Protein AF-A0A954AB01-F1 (afdb_monomer)

Foldseek 3Di:
DDDDDDDDDDDDPDDDDDDDDPDPDDDDDDDQDDPQQSLFPAAAFKDADPPADPVDPPRDRMDGLDPRHLLVQCPPPVRVVPRVVQADPVGDGDFAQVDWDDDPDPPADTHTDTAQSHDGRGGHPSNCPPPDD

Secondary structure (DSSP, 8-state):
---------------------PPPPPPP------SHHHH--B-SSEEE-TT--TTSTT--SEEET-BTSHHHHHHSHHHHHHHGGGB-TTSPBP-EEEEEE---STT---EEE-TTSSSSS-B-GGGGTT---

pLDDT: mean 86.99, std 13.91, range [42.16, 97.44]

Sequence (133 aa):
MKSFTRMAAMALVATTCVVAVAKEPTVKVFILAGQSNMEGHGKVEYGRNPDFDPNTKGSPQEIKGGLGGLRYLATHPDTVAKYRHLLDADGNWIVRNDVWVYTTTPGREKGPLTVGYGKGAWFGPEFAFGHVL

Solvent-accessible surface area (backbone atoms only — not comparable to full-atom values): 8618 Å² total; per-residue (Å²): 136,91,83,82,85,82,81,83,83,82,81,82,80,81,81,78,83,80,78,80,79,78,79,77,89,78,83,88,83,82,88,87,81,72,60,69,70,62,48,2,76,43,38,40,56,37,16,43,32,89,82,47,43,94,86,45,88,86,50,51,64,54,34,78,48,13,55,89,6,49,39,21,40,34,65,35,86,94,36,20,89,80,35,36,85,54,35,47,98,86,66,47,75,45,73,36,81,91,41,77,46,81,72,87,61,83,96,58,77,68,42,58,38,46,82,36,73,11,63,71,72,10,28,34,70,72,75,55,64,94,59,85,130

Mean predicted aligned error: 9.76 Å

Structure (mmCIF, N/CA/C/O backbone):
data_AF-A0A954AB01-F1
#
_entry.id   AF-A0A954AB01-F1
#
loop_
_atom_site.group_PDB
_atom_site.id
_atom_site.type_symbol
_atom_site.label_atom_id
_atom_site.label_alt_id
_atom_site.label_comp_id
_atom_site.label_asym_id
_atom_site.label_entity_id
_atom_site.label_seq_id
_atom_site.pdbx_PDB_ins_code
_atom_site.Cartn_x
_atom_site.Cartn_y
_atom_site.Cartn_z
_atom_site.occupancy
_atom_site.B_iso_or_equiv
_atom_site.auth_seq_id
_atom_site.auth_comp_id
_atom_site.auth_asym_id
_atom_site.auth_atom_id
_atom_site.pdbx_PDB_model_num
ATOM 1 N N . MET A 1 1 ? -71.837 -45.965 50.609 1.00 42.19 1 MET A N 1
ATOM 2 C CA . MET A 1 1 ? -70.771 -46.315 49.641 1.00 42.19 1 MET A CA 1
ATOM 3 C C . MET A 1 1 ? -70.132 -45.019 49.160 1.00 42.19 1 MET A C 1
ATOM 5 O O . MET A 1 1 ? -70.846 -44.053 48.941 1.00 42.19 1 MET A O 1
ATOM 9 N N . LYS A 1 2 ? -68.798 -44.964 49.179 1.00 42.16 2 LYS A N 1
ATOM 10 C CA . LYS A 1 2 ? -67.962 -43.751 49.171 1.00 42.16 2 LYS A CA 1
ATOM 11 C C . LYS A 1 2 ? -67.834 -43.178 47.750 1.00 42.16 2 LYS A C 1
ATOM 13 O O . LYS A 1 2 ? -67.464 -43.929 46.855 1.00 42.16 2 LYS A O 1
ATOM 18 N N . SER A 1 3 ? -68.085 -41.882 47.555 1.00 46.91 3 SER A N 1
ATOM 19 C CA . SER A 1 3 ? -67.754 -41.167 46.311 1.00 46.91 3 SER A CA 1
ATOM 20 C C . SER A 1 3 ? -66.577 -40.228 46.574 1.00 46.91 3 SER A C 1
ATOM 22 O O . SER A 1 3 ? -66.626 -39.405 47.485 1.00 46.91 3 SER A O 1
ATOM 24 N N . PHE A 1 4 ? -65.491 -40.438 45.832 1.00 49.91 4 PHE A N 1
ATOM 25 C CA . PHE A 1 4 ? -64.202 -39.765 45.967 1.00 49.91 4 PHE A CA 1
ATOM 26 C C . PHE A 1 4 ? -64.186 -38.450 45.176 1.00 49.91 4 PHE A C 1
ATOM 28 O O . PHE A 1 4 ? -64.295 -38.457 43.950 1.00 49.91 4 PHE A O 1
ATOM 35 N N . THR A 1 5 ? -63.965 -37.331 45.864 1.00 45.97 5 THR A N 1
ATOM 36 C CA . THR A 1 5 ? -63.652 -36.031 45.254 1.00 45.97 5 THR A CA 1
ATOM 37 C C . THR A 1 5 ? -62.255 -36.085 44.630 1.00 45.97 5 THR A C 1
ATOM 39 O O . THR A 1 5 ? -61.261 -36.250 45.336 1.00 45.97 5 THR A O 1
ATOM 42 N N . ARG A 1 6 ? -62.155 -35.968 43.300 1.00 55.00 6 ARG A N 1
ATOM 43 C CA . ARG A 1 6 ? -60.873 -35.868 42.583 1.00 55.00 6 ARG A CA 1
ATOM 44 C C . ARG A 1 6 ? -60.432 -34.406 42.532 1.00 55.00 6 ARG A C 1
ATOM 46 O O . ARG A 1 6 ? -61.051 -33.600 41.848 1.00 55.00 6 ARG A O 1
ATOM 53 N N . MET A 1 7 ? -59.361 -34.079 43.249 1.00 50.88 7 MET A N 1
ATOM 54 C CA . MET A 1 7 ? -58.715 -32.769 43.193 1.00 50.88 7 MET A CA 1
ATOM 55 C C . MET A 1 7 ? -57.726 -32.770 42.020 1.00 50.88 7 MET A C 1
ATOM 57 O O . MET A 1 7 ? -56.719 -33.474 42.057 1.00 50.88 7 MET A O 1
ATOM 61 N N . ALA A 1 8 ? -58.047 -32.048 40.946 1.00 55.56 8 ALA A N 1
ATOM 62 C CA . ALA A 1 8 ? -57.150 -31.878 39.810 1.00 55.56 8 ALA A CA 1
ATOM 63 C C . ALA A 1 8 ? -56.102 -30.812 40.164 1.00 55.56 8 ALA A C 1
ATOM 65 O O . ALA A 1 8 ? -56.431 -29.638 40.323 1.00 55.56 8 ALA A O 1
ATOM 66 N N . ALA A 1 9 ? -54.846 -31.225 40.326 1.00 57.59 9 ALA A N 1
ATOM 67 C CA . ALA A 1 9 ? -53.729 -30.311 40.517 1.00 57.59 9 ALA A CA 1
ATOM 68 C C . ALA A 1 9 ? -53.376 -29.662 39.170 1.00 57.59 9 ALA A C 1
ATOM 70 O O . ALA A 1 9 ? -52.853 -30.319 38.272 1.00 57.59 9 ALA A O 1
ATOM 71 N N . MET A 1 10 ? -53.692 -28.376 39.019 1.00 56.34 10 MET A N 1
ATOM 72 C CA . MET A 1 10 ? -53.324 -27.591 37.845 1.00 56.34 10 MET A CA 1
ATOM 73 C C . MET A 1 10 ? -51.886 -27.090 38.026 1.00 56.34 10 MET A C 1
ATOM 75 O O . MET A 1 10 ? -51.633 -26.168 38.798 1.00 56.34 10 MET A O 1
ATOM 79 N N . ALA A 1 11 ? -50.930 -27.747 37.368 1.00 63.56 11 ALA A N 1
ATOM 80 C CA . ALA A 1 11 ? -49.530 -27.342 37.384 1.00 63.56 11 ALA A CA 1
ATOM 81 C C . ALA A 1 11 ? -49.345 -26.078 36.526 1.00 63.56 11 ALA A C 1
ATOM 83 O O . ALA A 1 11 ? -49.466 -26.118 35.302 1.00 63.56 11 ALA A O 1
ATOM 84 N N . LEU A 1 12 ? -49.066 -24.948 37.178 1.00 58.03 12 LEU A N 1
ATOM 85 C CA . LEU A 1 12 ? -48.733 -23.685 36.524 1.00 58.03 12 LEU A CA 1
ATOM 86 C C . LEU A 1 12 ? -47.279 -23.748 36.029 1.00 58.03 12 LEU A C 1
ATOM 88 O O . LEU A 1 12 ? -46.342 -23.617 36.814 1.00 58.03 12 LEU A O 1
ATOM 92 N N . VAL A 1 13 ? -47.082 -23.964 34.727 1.00 65.50 13 VAL A N 1
ATOM 93 C CA . VAL A 1 13 ? -45.756 -23.900 34.095 1.00 65.50 13 VAL A CA 1
ATOM 94 C C . VAL A 1 13 ? -45.403 -22.430 33.864 1.00 65.50 13 VAL A C 1
ATOM 96 O O . VAL A 1 13 ? -45.840 -21.812 32.894 1.00 65.50 13 VAL A O 1
ATOM 99 N N . ALA A 1 14 ? -44.626 -21.850 34.779 1.00 65.44 14 ALA A N 1
ATOM 100 C CA . ALA A 1 14 ? -44.037 -20.530 34.592 1.00 65.44 14 ALA A CA 1
ATOM 101 C C . ALA A 1 14 ? -42.941 -20.619 33.517 1.00 65.44 14 ALA A C 1
ATOM 103 O O . ALA A 1 14 ? -41.847 -21.118 33.768 1.00 65.44 14 ALA A O 1
ATOM 104 N N . THR A 1 15 ? -43.247 -20.162 32.301 1.00 70.50 15 THR A N 1
ATOM 105 C CA . THR A 1 15 ? -42.261 -20.068 31.218 1.00 70.50 15 THR A CA 1
ATOM 106 C C . THR A 1 15 ? -41.453 -18.791 31.422 1.00 70.50 15 THR A C 1
ATOM 108 O O . THR A 1 15 ? -41.913 -17.694 31.112 1.00 70.50 15 THR A O 1
ATOM 111 N N . THR A 1 16 ? -40.259 -18.910 31.995 1.00 69.88 16 THR A N 1
ATOM 112 C CA . THR A 1 16 ? -39.305 -17.804 32.086 1.00 69.88 16 THR A CA 1
ATOM 113 C C . THR A 1 16 ? -38.684 -17.554 30.713 1.00 69.88 16 THR A C 1
ATOM 115 O O . THR A 1 16 ? -37.862 -18.328 30.229 1.00 69.88 16 THR A O 1
ATOM 118 N N . CYS A 1 17 ? -39.074 -16.451 30.073 1.00 67.75 17 CYS A N 1
ATOM 119 C CA . CYS A 1 17 ? -38.372 -15.926 28.904 1.00 67.75 17 CYS A CA 1
ATOM 120 C C . CYS A 1 17 ? -36.988 -15.430 29.341 1.00 67.75 17 CYS A C 1
ATOM 122 O O . CYS A 1 17 ? -36.867 -14.372 29.958 1.00 67.75 17 CYS A O 1
ATOM 124 N N . VAL A 1 18 ? -35.939 -16.188 29.028 1.00 71.00 18 VAL A N 1
ATOM 125 C CA . VAL A 1 18 ? -34.562 -15.697 29.129 1.00 71.00 18 VAL A CA 1
ATOM 126 C C . VAL A 1 18 ? -34.287 -14.872 27.878 1.00 71.00 18 VAL A C 1
ATOM 128 O O . VAL A 1 18 ? -34.134 -15.414 26.786 1.00 71.00 18 VAL A O 1
ATOM 131 N N . VAL A 1 19 ? -34.251 -13.550 28.027 1.00 72.50 19 VAL A N 1
ATOM 132 C CA . VAL A 1 19 ? -33.786 -12.662 26.960 1.00 72.50 19 VAL A CA 1
ATOM 133 C C . VAL A 1 19 ? -32.262 -12.740 26.942 1.00 72.50 19 VAL A C 1
ATOM 135 O O . VAL A 1 19 ? -31.603 -12.359 27.908 1.00 72.50 19 VAL A O 1
ATOM 138 N N . ALA A 1 20 ? -31.695 -13.274 25.861 1.00 72.38 20 ALA A N 1
ATOM 139 C CA . ALA A 1 20 ? -30.255 -13.259 25.659 1.00 72.38 20 ALA A CA 1
ATOM 140 C C . ALA A 1 20 ? -29.792 -11.809 25.455 1.00 72.38 20 ALA A C 1
ATOM 142 O O . ALA A 1 20 ? -30.210 -11.144 24.508 1.00 72.38 20 ALA A O 1
ATOM 143 N N . VAL A 1 21 ? -28.928 -11.319 26.342 1.00 72.06 21 VAL A N 1
ATOM 144 C CA . VAL A 1 21 ? -28.241 -10.039 26.147 1.00 72.06 21 VAL A CA 1
ATOM 145 C C . VAL A 1 21 ? -27.175 -10.258 25.077 1.00 72.06 21 VAL A C 1
ATOM 147 O O . VAL A 1 21 ? -26.253 -11.054 25.267 1.00 72.06 21 VAL A O 1
ATOM 150 N N . ALA A 1 22 ? -27.320 -9.591 23.933 1.00 74.81 22 ALA A N 1
ATOM 151 C CA . ALA A 1 22 ? -26.299 -9.605 22.897 1.00 74.81 22 ALA A CA 1
ATOM 152 C C . ALA A 1 22 ? -25.012 -8.983 23.456 1.00 74.81 22 ALA A C 1
ATOM 154 O O . ALA A 1 22 ? -25.032 -7.907 24.050 1.00 74.81 22 ALA A O 1
ATOM 155 N N . LYS A 1 23 ? -23.886 -9.681 23.296 1.00 75.62 23 LYS A N 1
ATOM 156 C CA . LYS A 1 23 ? -22.573 -9.166 23.686 1.00 75.62 23 LYS A CA 1
ATOM 157 C C . LYS A 1 23 ? -22.254 -7.941 22.830 1.00 75.62 23 LYS A C 1
ATOM 159 O O . LYS A 1 23 ? -22.251 -8.051 21.606 1.00 75.62 23 LYS A O 1
ATOM 164 N N . GLU A 1 24 ? -21.958 -6.816 23.477 1.00 78.06 24 GLU A N 1
ATOM 165 C CA . GLU A 1 24 ? -21.579 -5.584 22.783 1.00 78.06 24 GLU A CA 1
ATOM 166 C C . GLU A 1 24 ? -20.390 -5.831 21.836 1.00 78.06 24 GLU A C 1
ATOM 168 O O . GLU A 1 24 ? -19.430 -6.520 22.217 1.00 78.06 24 GLU A O 1
ATOM 173 N N . PRO A 1 25 ? -20.428 -5.302 20.601 1.00 81.50 25 PRO A N 1
ATOM 174 C CA . PRO A 1 25 ? -19.344 -5.480 19.649 1.00 81.50 25 PRO A CA 1
ATOM 175 C C . PRO A 1 25 ? -18.068 -4.815 20.177 1.00 81.50 25 PRO A C 1
ATOM 177 O O . PRO A 1 25 ? -18.004 -3.608 20.397 1.00 81.50 25 PRO A O 1
ATOM 180 N N . THR A 1 26 ? -17.022 -5.615 20.380 1.00 88.94 26 THR A N 1
ATOM 181 C CA . THR A 1 26 ? -15.710 -5.130 20.822 1.00 88.94 26 THR A CA 1
ATOM 182 C C . THR A 1 26 ? -14.827 -4.801 19.626 1.00 88.94 26 THR A C 1
ATOM 184 O O . THR A 1 26 ? -14.635 -5.651 18.754 1.00 88.94 26 THR A O 1
ATOM 187 N N . VAL A 1 27 ? -14.212 -3.619 19.623 1.00 89.31 27 VAL A N 1
ATOM 188 C CA . VAL A 1 27 ? -13.212 -3.236 18.617 1.00 89.31 27 VAL A CA 1
ATOM 189 C C . VAL A 1 27 ? -11.837 -3.762 19.024 1.00 89.31 27 VAL A C 1
ATOM 191 O O . VAL A 1 27 ? -11.400 -3.579 20.160 1.00 89.31 27 VAL A O 1
ATOM 194 N N . LYS A 1 28 ? -11.132 -4.404 18.088 1.00 90.69 28 LYS A N 1
ATOM 195 C CA . LYS A 1 28 ? -9.723 -4.774 18.268 1.00 90.69 28 LYS A CA 1
ATOM 196 C C . LYS A 1 28 ? -8.846 -3.600 17.850 1.00 90.69 28 LYS A C 1
ATOM 198 O O . LYS A 1 28 ? -8.878 -3.199 16.691 1.00 90.69 28 LYS A O 1
ATOM 203 N N . VAL A 1 29 ? -8.070 -3.070 18.789 1.00 92.12 29 VAL A N 1
ATOM 204 C CA . VAL A 1 29 ? -7.168 -1.938 18.552 1.00 92.12 29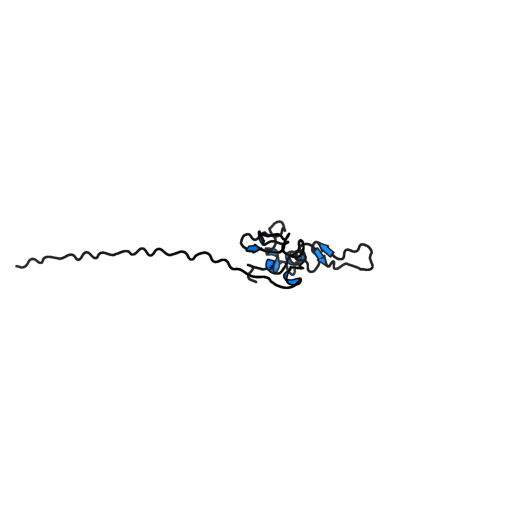 VAL A CA 1
ATOM 205 C C . VAL A 1 29 ? -5.730 -2.437 18.544 1.00 92.12 29 VAL A C 1
ATOM 207 O O . VAL A 1 29 ? -5.284 -3.067 19.501 1.00 92.12 29 VAL A O 1
ATOM 210 N N . PHE A 1 30 ? -5.007 -2.132 17.470 1.00 92.06 30 PHE A N 1
ATOM 211 C CA . PHE A 1 30 ? -3.580 -2.402 17.334 1.00 92.06 30 PHE A CA 1
ATOM 212 C C . PHE A 1 30 ? -2.844 -1.068 17.271 1.00 92.06 30 PHE A C 1
ATOM 214 O O . PHE A 1 30 ? -3.206 -0.196 16.484 1.00 92.06 30 PHE A O 1
ATOM 221 N N . ILE A 1 31 ? -1.827 -0.899 18.114 1.00 92.31 31 ILE A N 1
ATOM 222 C CA . ILE A 1 31 ? -0.999 0.307 18.129 1.00 92.31 31 ILE A CA 1
ATOM 223 C C . ILE A 1 31 ? 0.293 -0.007 17.388 1.00 92.31 31 ILE A C 1
ATOM 225 O O . ILE A 1 31 ? 1.056 -0.883 17.794 1.00 92.31 31 ILE A O 1
ATOM 229 N N . LEU A 1 32 ? 0.530 0.728 16.307 1.00 90.94 32 LEU A N 1
ATOM 230 C CA . LEU A 1 32 ? 1.771 0.683 15.552 1.00 90.94 32 LEU A CA 1
ATOM 231 C C . LEU A 1 32 ? 2.653 1.849 15.977 1.00 90.94 32 LEU A C 1
ATOM 233 O O . LEU A 1 32 ? 2.267 3.009 15.851 1.00 90.94 32 LEU A O 1
ATOM 237 N N . ALA A 1 33 ? 3.834 1.535 16.497 1.00 90.75 33 ALA A N 1
ATOM 238 C CA . ALA A 1 33 ? 4.810 2.525 16.921 1.00 90.75 33 ALA A CA 1
ATOM 239 C C . ALA A 1 33 ? 6.221 2.036 16.592 1.00 90.75 33 ALA A C 1
ATOM 241 O O . ALA A 1 33 ? 6.543 0.859 16.754 1.00 90.75 33 ALA A O 1
ATOM 242 N N . GLY A 1 34 ? 7.059 2.942 16.097 1.00 90.50 34 GLY A N 1
ATOM 243 C CA . GLY A 1 34 ? 8.423 2.632 15.699 1.00 90.50 34 GLY A CA 1
ATOM 244 C C . GLY A 1 34 ? 9.030 3.716 14.816 1.00 90.50 34 GLY A C 1
ATOM 245 O O . GLY A 1 34 ? 8.463 4.791 14.645 1.00 90.50 34 GLY A O 1
ATOM 246 N N . GLN A 1 35 ? 10.205 3.412 14.274 1.00 89.50 35 GLN A N 1
ATOM 247 C CA . GLN A 1 35 ? 10.940 4.270 13.342 1.00 89.50 35 GLN A CA 1
ATOM 248 C C . GLN A 1 35 ? 10.452 4.102 11.888 1.00 89.50 35 GLN A C 1
ATOM 250 O O . GLN A 1 35 ? 9.373 3.567 11.641 1.00 89.50 35 GLN A O 1
ATOM 255 N N . SER A 1 36 ? 11.273 4.508 10.916 1.00 86.88 36 SER A N 1
ATOM 256 C CA . SER A 1 36 ? 10.939 4.579 9.483 1.00 86.88 36 SER A CA 1
ATOM 257 C C . SER A 1 36 ? 10.309 3.313 8.886 1.00 86.88 36 SER A C 1
ATOM 259 O O . SER A 1 36 ? 9.382 3.404 8.089 1.00 86.88 36 SER A O 1
ATOM 261 N N . ASN A 1 37 ? 10.743 2.113 9.283 1.00 86.12 37 ASN A N 1
ATOM 262 C CA . ASN A 1 37 ? 10.132 0.881 8.767 1.00 86.12 37 ASN A CA 1
ATOM 263 C C . ASN A 1 37 ? 8.688 0.680 9.258 1.00 86.12 37 ASN A C 1
ATOM 265 O O . ASN A 1 37 ? 7.879 0.120 8.523 1.00 86.12 37 ASN A O 1
ATOM 269 N N . MET A 1 38 ? 8.357 1.162 10.462 1.00 90.56 38 MET A N 1
ATOM 270 C CA . MET A 1 38 ? 6.983 1.156 10.979 1.00 90.56 38 MET A CA 1
ATOM 271 C C . MET A 1 38 ? 6.130 2.254 10.334 1.00 90.56 38 MET A C 1
ATOM 273 O O . MET A 1 38 ? 4.928 2.074 10.191 1.00 90.56 38 MET A O 1
ATOM 277 N N . GLU A 1 39 ? 6.746 3.358 9.896 1.00 88.56 39 GLU A N 1
ATOM 278 C CA . GLU A 1 39 ? 6.068 4.386 9.091 1.00 88.56 39 GLU A CA 1
ATOM 279 C C . GLU A 1 39 ? 5.635 3.856 7.717 1.00 88.56 39 GLU A C 1
ATOM 281 O O . GLU A 1 39 ? 4.757 4.432 7.088 1.00 88.56 39 GLU A O 1
ATOM 286 N N . GLY A 1 40 ? 6.236 2.767 7.239 1.00 92.44 40 GLY A N 1
ATOM 287 C CA . GLY A 1 40 ? 5.863 2.136 5.983 1.00 92.44 40 GLY A CA 1
ATOM 288 C C . GLY A 1 40 ? 6.634 2.696 4.799 1.00 92.44 40 GLY A C 1
ATOM 289 O O . GLY A 1 40 ? 6.231 3.659 4.147 1.00 92.44 40 GLY A O 1
ATOM 290 N N . HIS A 1 41 ? 7.774 2.067 4.515 1.00 94.00 41 HIS A N 1
ATOM 291 C CA . HIS A 1 41 ? 8.633 2.401 3.379 1.00 94.00 41 HIS A CA 1
ATOM 292 C C . HIS A 1 41 ? 8.429 1.481 2.161 1.00 94.00 41 HIS A C 1
ATOM 294 O O . HIS A 1 41 ? 9.218 1.503 1.214 1.00 94.00 41 HIS A O 1
ATOM 300 N N . GLY A 1 42 ? 7.383 0.654 2.182 1.00 94.62 42 GLY A N 1
ATOM 301 C CA . GLY A 1 42 ? 7.078 -0.277 1.109 1.00 94.62 42 GLY A CA 1
ATOM 302 C C . GLY A 1 42 ? 6.514 0.445 -0.112 1.00 94.62 42 GLY A C 1
ATOM 303 O O . GLY A 1 42 ? 5.513 1.155 -0.024 1.00 94.62 42 GLY A O 1
ATOM 304 N N . LYS A 1 43 ? 7.125 0.253 -1.282 1.00 95.94 43 LYS A N 1
ATOM 305 C CA . LYS A 1 43 ? 6.636 0.857 -2.527 1.00 95.94 43 LYS A CA 1
ATOM 306 C C . LYS A 1 43 ? 5.446 0.080 -3.070 1.00 95.94 43 LYS A C 1
ATOM 308 O O . LYS A 1 43 ? 5.495 -1.141 -3.196 1.00 95.94 43 LYS A O 1
ATOM 313 N N . VAL A 1 44 ? 4.385 0.806 -3.409 1.00 96.81 44 VAL A N 1
ATOM 314 C CA . VAL A 1 44 ? 3.121 0.220 -3.871 1.00 96.81 44 VAL A CA 1
ATOM 315 C C . VAL A 1 44 ? 3.228 -0.212 -5.333 1.00 96.81 44 VAL A C 1
ATOM 317 O O . VAL A 1 44 ? 3.187 -1.400 -5.634 1.00 96.81 44 VAL A O 1
ATOM 320 N N . GLU A 1 45 ? 3.413 0.742 -6.247 1.00 96.56 45 GLU A N 1
ATOM 321 C CA . GLU A 1 45 ? 3.387 0.470 -7.693 1.00 96.56 45 GLU A CA 1
ATOM 322 C C . GLU A 1 45 ? 4.756 0.154 -8.295 1.00 96.56 45 GLU A C 1
ATOM 324 O O . GLU A 1 45 ? 4.836 -0.570 -9.285 1.00 96.56 45 GLU A O 1
ATOM 329 N N . TYR A 1 46 ? 5.830 0.694 -7.721 1.00 96.69 46 TYR A N 1
ATOM 330 C CA . TYR A 1 46 ? 7.175 0.648 -8.294 1.00 96.69 46 TYR A CA 1
ATOM 331 C C . TYR A 1 46 ? 8.098 -0.257 -7.485 1.00 96.69 46 TYR A C 1
ATOM 333 O O . TYR A 1 46 ? 7.912 -0.445 -6.286 1.00 96.69 46 TYR A O 1
ATOM 341 N N . GLY A 1 47 ? 9.125 -0.777 -8.143 1.00 96.62 47 GLY A N 1
ATOM 342 C CA . GLY A 1 47 ? 10.207 -1.513 -7.504 1.00 96.62 47 GLY A CA 1
ATOM 343 C C . GLY A 1 47 ? 11.461 -1.488 -8.365 1.00 96.62 47 GLY A C 1
ATOM 344 O O . GLY A 1 47 ? 11.504 -0.818 -9.398 1.00 96.62 47 GLY A O 1
ATOM 345 N N . ARG A 1 48 ? 12.488 -2.223 -7.943 1.00 97.31 48 ARG A N 1
ATOM 346 C CA . ARG A 1 48 ? 13.802 -2.230 -8.583 1.00 97.31 48 ARG A CA 1
ATOM 347 C C . ARG A 1 48 ? 13.703 -2.759 -10.016 1.00 97.31 48 ARG A C 1
ATOM 349 O O . ARG A 1 48 ? 13.182 -3.846 -10.253 1.00 97.31 48 ARG A O 1
ATOM 356 N N . ASN A 1 49 ? 14.244 -1.998 -10.959 1.00 96.75 49 ASN A N 1
ATOM 357 C CA . ASN A 1 49 ? 14.417 -2.446 -12.335 1.00 96.75 49 ASN A CA 1
ATOM 358 C C . ASN A 1 49 ? 15.584 -3.454 -12.421 1.00 96.75 49 ASN A C 1
ATOM 360 O O . ASN A 1 49 ? 16.720 -3.043 -12.147 1.00 96.75 49 ASN A O 1
ATOM 364 N N . PRO A 1 50 ? 15.353 -4.733 -12.777 1.00 95.06 50 PRO A N 1
ATOM 365 C CA . PRO A 1 50 ? 16.429 -5.720 -12.913 1.00 95.06 50 PRO A CA 1
ATOM 366 C C . PRO A 1 50 ? 17.463 -5.325 -13.975 1.00 95.06 50 PRO A C 1
ATOM 368 O O . PRO A 1 50 ? 18.641 -5.623 -13.807 1.00 95.06 50 PRO A O 1
ATOM 371 N N . ASP A 1 51 ? 17.045 -4.570 -14.992 1.00 95.38 51 ASP A N 1
ATOM 372 C CA . ASP A 1 51 ? 17.876 -4.181 -16.135 1.00 95.38 51 ASP A CA 1
ATOM 373 C C . ASP A 1 51 ? 18.565 -2.822 -15.944 1.00 95.38 51 ASP A C 1
ATOM 375 O O . ASP A 1 51 ? 19.121 -2.246 -16.878 1.00 95.38 51 ASP A O 1
ATOM 379 N N . PHE A 1 52 ? 18.509 -2.250 -14.738 1.00 96.62 52 PHE A N 1
ATOM 380 C CA . PHE A 1 52 ? 19.170 -0.975 -14.481 1.00 96.62 52 PHE A CA 1
ATOM 381 C C . PHE A 1 52 ? 20.686 -1.116 -14.556 1.00 96.62 52 PHE A C 1
ATOM 383 O O . PHE A 1 52 ? 21.312 -1.739 -13.695 1.00 96.62 52 PHE A O 1
ATOM 390 N N . ASP A 1 53 ? 21.252 -0.405 -15.517 1.00 94.94 53 ASP A N 1
ATOM 391 C CA . ASP A 1 53 ? 22.674 -0.114 -15.594 1.00 94.94 53 ASP A CA 1
ATOM 392 C C . ASP A 1 53 ? 22.963 1.332 -15.135 1.00 94.94 53 ASP A C 1
ATOM 394 O O . ASP A 1 53 ? 22.438 2.269 -15.747 1.00 94.94 53 ASP A O 1
ATOM 398 N N . PRO A 1 54 ? 23.797 1.550 -14.097 1.00 94.75 54 PRO A N 1
ATOM 399 C CA . PRO A 1 54 ? 24.179 2.892 -13.653 1.00 94.75 54 PRO A CA 1
ATOM 400 C C . PRO A 1 54 ? 25.037 3.663 -14.667 1.00 94.75 54 PRO A C 1
ATOM 402 O O . PRO A 1 54 ? 25.130 4.885 -14.567 1.00 94.75 54 PRO A O 1
ATOM 405 N N . ASN A 1 55 ? 25.654 2.980 -15.635 1.00 96.88 55 ASN A N 1
ATOM 406 C CA . ASN A 1 55 ? 26.488 3.609 -16.662 1.00 96.88 55 ASN A CA 1
ATOM 407 C C . ASN A 1 55 ? 25.673 4.077 -17.875 1.00 96.88 55 ASN A C 1
ATOM 409 O O . ASN A 1 55 ? 26.149 4.886 -18.673 1.00 96.88 55 ASN A O 1
ATOM 413 N N . THR A 1 56 ? 24.429 3.613 -18.002 1.00 95.81 56 THR A N 1
ATOM 414 C CA . THR A 1 56 ? 23.532 4.002 -19.087 1.00 95.81 56 THR A CA 1
ATOM 415 C C . THR A 1 56 ? 22.699 5.213 -18.669 1.00 95.81 56 THR A C 1
ATOM 417 O O . THR A 1 56 ? 21.814 5.141 -17.813 1.00 95.81 56 THR A O 1
ATOM 420 N N . LYS A 1 57 ? 22.960 6.368 -19.292 1.00 94.38 57 LYS A N 1
ATOM 421 C CA . LYS A 1 57 ? 22.231 7.612 -19.010 1.00 94.38 57 LYS A CA 1
ATOM 422 C C . LYS A 1 57 ? 20.735 7.441 -19.298 1.00 94.38 57 LYS A C 1
ATOM 424 O O . LYS A 1 57 ? 20.349 7.083 -20.403 1.00 94.38 57 LYS A O 1
ATOM 429 N N . GLY A 1 58 ? 19.901 7.759 -18.309 1.00 92.06 58 GLY A N 1
ATOM 430 C CA . GLY A 1 58 ? 18.441 7.645 -18.412 1.00 92.06 58 GLY A CA 1
ATOM 431 C C . GLY A 1 58 ? 17.888 6.261 -18.063 1.00 92.06 58 GLY A C 1
ATOM 432 O O . GLY A 1 58 ? 16.672 6.097 -18.055 1.00 92.06 58 GLY A O 1
ATOM 433 N N . SER A 1 59 ? 18.750 5.296 -17.728 1.00 91.31 59 SER A N 1
ATOM 434 C CA . SER A 1 59 ? 18.343 3.993 -17.205 1.00 91.31 59 SER A CA 1
ATOM 435 C C . SER A 1 59 ? 17.517 4.171 -15.920 1.00 91.31 59 SER A C 1
ATOM 437 O O . SER A 1 59 ? 18.026 4.726 -14.936 1.00 91.31 59 SER A O 1
ATOM 439 N N . PRO A 1 60 ? 16.237 3.756 -15.892 1.00 95.88 60 PRO A N 1
ATOM 440 C CA . PRO A 1 60 ? 15.407 3.937 -14.714 1.00 95.88 60 PRO A CA 1
ATOM 441 C C . PRO A 1 60 ? 15.830 2.945 -13.627 1.00 95.88 60 PRO A C 1
ATOM 443 O O . PRO A 1 60 ? 15.847 1.734 -13.847 1.00 95.88 60 PRO A O 1
ATOM 446 N N . GLN A 1 61 ? 16.139 3.451 -12.429 1.00 96.12 61 GLN A N 1
ATOM 447 C CA . GLN A 1 61 ? 16.422 2.608 -11.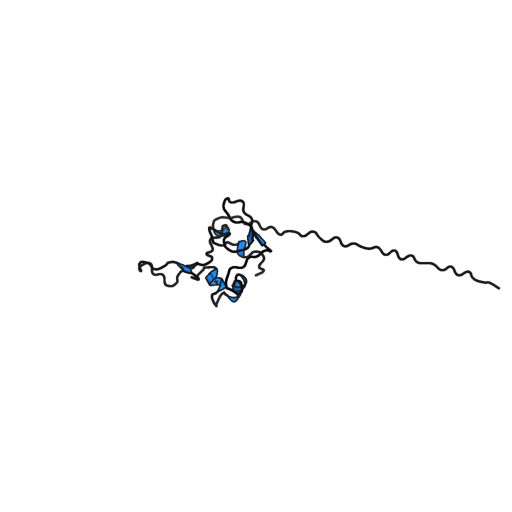256 1.00 96.12 61 GLN A CA 1
ATOM 448 C C . GLN A 1 61 ? 15.212 1.763 -10.852 1.00 96.12 61 GLN A C 1
ATOM 450 O O . GLN A 1 61 ? 15.369 0.652 -10.329 1.00 96.12 61 GLN A O 1
ATOM 455 N N . GLU A 1 62 ? 14.015 2.292 -11.106 1.00 96.50 62 GLU A N 1
ATOM 456 C CA . GLU A 1 62 ? 12.745 1.701 -10.720 1.00 96.50 62 GLU A CA 1
ATOM 457 C C . GLU A 1 62 ? 11.725 1.762 -11.843 1.00 96.50 62 GLU A C 1
ATOM 459 O O . GLU A 1 62 ? 11.663 2.730 -12.599 1.00 96.50 62 GLU A O 1
ATOM 464 N N . ILE A 1 63 ? 10.898 0.726 -11.912 1.00 96.75 63 ILE A N 1
ATOM 465 C CA . ILE A 1 63 ? 9.826 0.574 -12.893 1.00 96.75 63 ILE A CA 1
ATOM 466 C C . ILE A 1 63 ? 8.553 0.111 -12.190 1.00 96.75 63 ILE A C 1
ATOM 468 O O . ILE A 1 63 ? 8.603 -0.475 -11.101 1.00 96.75 63 ILE A O 1
ATOM 472 N N . LYS A 1 64 ? 7.399 0.376 -12.809 1.00 95.75 64 LYS A N 1
ATOM 473 C CA . LYS A 1 64 ? 6.119 -0.144 -12.324 1.00 95.75 64 LYS A CA 1
ATOM 474 C C . LYS A 1 64 ? 6.158 -1.675 -12.362 1.00 95.75 64 LYS A C 1
ATOM 476 O O . LYS A 1 64 ? 6.534 -2.249 -13.377 1.00 95.75 64 LYS A O 1
ATOM 481 N N . GLY A 1 65 ? 5.799 -2.323 -11.256 1.00 95.94 65 GLY A N 1
ATOM 482 C CA . GLY A 1 65 ? 5.899 -3.776 -11.107 1.00 95.94 65 GLY A CA 1
ATOM 483 C C . GLY A 1 65 ? 7.331 -4.309 -10.988 1.00 95.94 65 GLY A C 1
ATOM 484 O O . GLY A 1 65 ? 7.527 -5.509 -11.130 1.00 95.94 65 GLY A O 1
ATOM 485 N N . GLY A 1 66 ? 8.327 -3.451 -10.737 1.00 96.69 66 GLY A N 1
ATOM 486 C CA . GLY A 1 66 ? 9.710 -3.879 -10.510 1.00 96.69 66 GLY A CA 1
ATOM 487 C C . GLY A 1 66 ? 9.898 -4.674 -9.212 1.00 96.69 66 GLY A C 1
ATOM 488 O O . GLY A 1 66 ? 9.050 -4.659 -8.317 1.00 96.69 66 GLY A O 1
ATOM 489 N N . LEU A 1 67 ? 11.050 -5.336 -9.090 1.00 95.81 67 LEU A N 1
ATOM 490 C CA . LEU A 1 67 ? 11.375 -6.247 -7.991 1.00 95.81 67 LEU A CA 1
ATOM 491 C C . LEU A 1 67 ? 11.213 -5.573 -6.618 1.00 95.81 67 LEU A C 1
ATOM 493 O O . LEU A 1 67 ? 11.676 -4.452 -6.393 1.00 95.81 67 LEU A O 1
ATOM 497 N N . GLY A 1 68 ? 10.578 -6.281 -5.684 1.00 91.75 68 GLY A N 1
ATOM 498 C CA . GLY A 1 68 ? 10.409 -5.836 -4.296 1.00 91.75 68 GLY A CA 1
ATOM 499 C C . GLY A 1 68 ? 9.277 -4.828 -4.052 1.00 91.75 68 GLY A C 1
ATOM 500 O O . GLY A 1 68 ? 9.033 -4.484 -2.898 1.00 91.75 68 GLY A O 1
ATOM 501 N N . GLY A 1 69 ? 8.567 -4.374 -5.091 1.00 95.81 69 GLY A N 1
ATOM 502 C CA . GLY A 1 69 ? 7.341 -3.583 -4.935 1.00 95.81 69 GLY A CA 1
ATOM 503 C C . GLY A 1 69 ? 6.119 -4.448 -4.603 1.00 95.81 69 GLY A C 1
ATOM 504 O O . GLY A 1 69 ? 6.064 -5.630 -4.947 1.00 95.81 69 GLY A O 1
ATOM 505 N N . LEU A 1 70 ? 5.092 -3.863 -3.983 1.00 96.38 70 LEU A N 1
ATOM 506 C CA . LEU A 1 70 ? 3.847 -4.575 -3.671 1.00 96.38 70 LEU A CA 1
ATOM 507 C C . LEU A 1 70 ? 3.132 -5.053 -4.938 1.00 96.38 70 LEU A C 1
ATOM 509 O O . LEU A 1 70 ? 2.633 -6.175 -4.974 1.00 96.38 70 LEU A O 1
ATOM 513 N N . ARG A 1 71 ? 3.133 -4.231 -5.998 1.00 97.25 71 ARG A N 1
ATOM 514 C CA . ARG A 1 71 ? 2.617 -4.606 -7.320 1.00 97.25 71 ARG A CA 1
ATOM 515 C C . ARG A 1 71 ? 3.284 -5.879 -7.826 1.00 97.25 71 ARG A C 1
ATOM 517 O O . ARG A 1 71 ? 2.574 -6.783 -8.240 1.00 97.25 71 ARG A O 1
ATOM 524 N N . TYR A 1 72 ? 4.612 -5.973 -7.724 1.00 97.44 72 TYR A N 1
ATOM 525 C CA . TYR A 1 72 ? 5.350 -7.182 -8.090 1.00 97.44 72 TYR A CA 1
ATOM 526 C C . TYR A 1 72 ? 4.878 -8.382 -7.271 1.00 97.44 72 TYR A C 1
ATOM 528 O O . TYR A 1 72 ? 4.504 -9.395 -7.848 1.00 97.44 72 TYR A O 1
ATOM 536 N N . LEU A 1 73 ? 4.803 -8.259 -5.942 1.00 96.12 73 LEU A N 1
ATOM 537 C CA . LEU A 1 73 ? 4.340 -9.355 -5.084 1.00 96.12 73 LEU A CA 1
ATOM 538 C C . LEU A 1 73 ? 2.934 -9.843 -5.469 1.00 96.12 73 LEU A C 1
ATOM 540 O O . LEU A 1 73 ? 2.692 -11.049 -5.524 1.00 96.12 73 LEU A O 1
ATOM 544 N N . ALA A 1 74 ? 2.028 -8.910 -5.764 1.00 96.44 74 ALA A N 1
ATOM 545 C CA . ALA A 1 74 ? 0.636 -9.185 -6.095 1.00 96.44 74 ALA A CA 1
ATOM 546 C C . ALA A 1 74 ? 0.414 -9.730 -7.516 1.00 96.44 74 ALA A C 1
ATOM 548 O O . ALA A 1 74 ? -0.654 -10.282 -7.769 1.00 96.44 74 ALA A O 1
ATOM 549 N N . THR A 1 75 ? 1.380 -9.600 -8.433 1.00 96.69 75 THR A N 1
ATOM 550 C CA . THR A 1 75 ? 1.215 -10.024 -9.838 1.00 96.69 75 THR A CA 1
ATOM 551 C C . THR A 1 75 ? 2.249 -11.038 -10.328 1.00 96.69 75 THR A C 1
ATOM 553 O O . THR A 1 75 ? 2.018 -11.667 -11.357 1.00 96.69 75 THR A O 1
ATOM 556 N N . HIS A 1 76 ? 3.381 -11.212 -9.642 1.00 96.62 76 HIS A N 1
ATOM 557 C CA . HIS A 1 76 ? 4.439 -12.127 -10.072 1.00 96.62 76 HIS A CA 1
ATOM 558 C C . HIS A 1 76 ? 4.039 -13.597 -9.846 1.00 96.62 76 HIS A C 1
ATOM 560 O O . HIS A 1 76 ? 3.552 -13.910 -8.758 1.00 96.62 76 HIS A O 1
ATOM 566 N N . PRO A 1 77 ? 4.278 -14.521 -10.801 1.00 96.94 77 PRO A N 1
ATOM 567 C CA . PRO A 1 77 ? 3.861 -15.925 -10.692 1.00 96.94 77 PRO A CA 1
ATOM 568 C C . PRO A 1 77 ? 4.273 -16.620 -9.386 1.00 96.94 77 PRO A C 1
ATOM 570 O O . PRO A 1 77 ? 3.474 -17.336 -8.788 1.00 96.94 77 PRO A O 1
ATOM 573 N N . ASP A 1 78 ? 5.485 -16.350 -8.903 1.00 95.94 78 ASP A N 1
ATOM 574 C CA . ASP A 1 78 ? 6.022 -16.999 -7.698 1.00 95.94 78 ASP A CA 1
ATOM 575 C C . ASP A 1 78 ? 5.354 -16.543 -6.391 1.00 95.94 78 ASP A C 1
ATOM 577 O O . ASP A 1 78 ? 5.432 -17.228 -5.372 1.00 95.94 78 ASP A O 1
ATOM 581 N N . THR A 1 79 ? 4.711 -15.373 -6.387 1.00 95.56 79 THR A N 1
ATOM 582 C CA . THR A 1 79 ? 4.172 -14.744 -5.170 1.00 95.56 79 THR A CA 1
ATOM 583 C C . THR A 1 79 ? 2.679 -14.448 -5.252 1.00 95.56 79 THR A C 1
ATOM 585 O O . THR A 1 79 ? 2.032 -14.295 -4.215 1.00 95.56 79 THR A O 1
ATOM 588 N N . VAL A 1 80 ? 2.094 -14.418 -6.452 1.00 95.94 80 VAL A N 1
ATOM 589 C CA . VAL A 1 80 ? 0.693 -14.044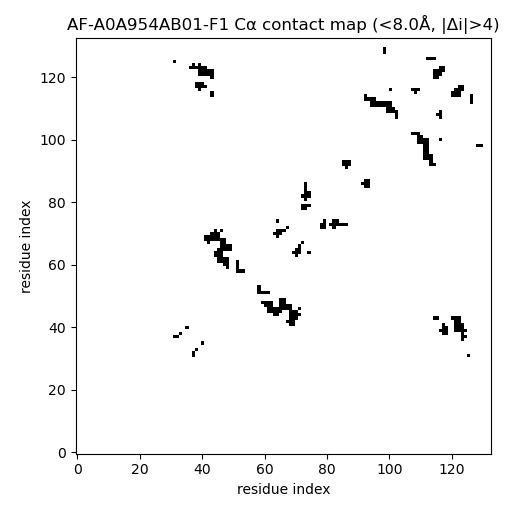 -6.697 1.00 95.94 80 VAL A CA 1
ATOM 590 C C . VAL A 1 80 ? -0.279 -14.881 -5.870 1.00 95.94 80 VAL A C 1
ATOM 592 O O . VAL A 1 80 ? -1.232 -14.334 -5.324 1.00 95.94 80 VAL A O 1
ATOM 595 N N . ALA A 1 81 ? -0.002 -16.173 -5.673 1.00 95.44 81 ALA A N 1
ATOM 596 C CA . ALA A 1 81 ? -0.831 -17.046 -4.842 1.00 95.44 81 ALA A CA 1
ATOM 597 C C . ALA A 1 81 ? -1.030 -16.494 -3.418 1.00 95.44 81 ALA A C 1
ATOM 599 O O . ALA A 1 81 ? -2.108 -16.629 -2.845 1.00 95.44 81 ALA A O 1
ATOM 600 N N . LYS A 1 82 ? -0.013 -15.820 -2.868 1.00 92.62 82 LYS A N 1
ATOM 601 C CA . LYS A 1 82 ? -0.053 -15.229 -1.530 1.00 92.62 82 LYS A CA 1
ATOM 602 C C . LYS A 1 82 ? -0.653 -13.825 -1.514 1.00 92.62 82 LYS A C 1
ATOM 604 O O . LYS A 1 82 ? -1.332 -13.491 -0.553 1.00 92.62 82 LYS A O 1
ATOM 609 N N . TYR A 1 83 ? -0.426 -13.006 -2.542 1.00 94.56 83 TYR A N 1
ATOM 610 C CA . TYR A 1 83 ? -0.712 -11.561 -2.493 1.00 94.56 83 TYR A CA 1
ATOM 611 C C . TYR A 1 83 ? -1.845 -11.086 -3.417 1.00 94.56 83 TYR A C 1
ATOM 613 O O . TYR A 1 83 ? -2.267 -9.939 -3.303 1.00 94.56 83 TYR A O 1
ATOM 621 N N . ARG A 1 84 ? -2.393 -11.939 -4.298 1.00 94.75 84 ARG A N 1
ATOM 622 C CA . ARG A 1 84 ? -3.481 -11.571 -5.232 1.00 94.75 84 ARG A CA 1
ATOM 623 C C . ARG A 1 84 ? -4.701 -10.982 -4.530 1.00 94.75 84 ARG A C 1
ATOM 625 O O . ARG A 1 84 ? -5.381 -10.137 -5.094 1.00 94.75 84 ARG A O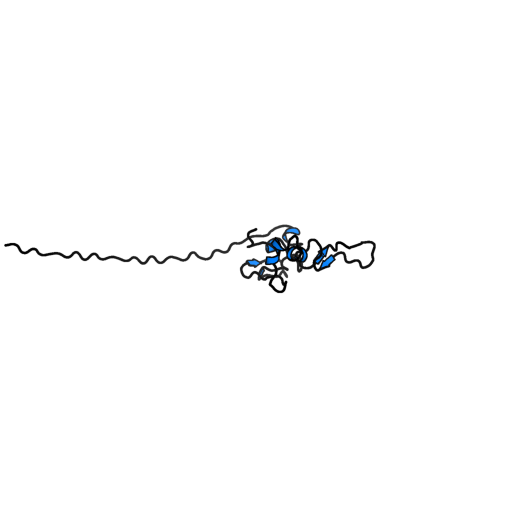 1
ATOM 632 N N . HIS A 1 85 ? -4.986 -11.429 -3.310 1.00 93.12 85 HIS A N 1
ATOM 633 C CA . HIS A 1 85 ? -6.138 -10.979 -2.529 1.00 93.12 85 HIS A CA 1
ATOM 634 C C . HIS A 1 85 ? -6.114 -9.475 -2.197 1.00 93.12 85 HIS A C 1
ATOM 636 O O . HIS A 1 85 ? -7.116 -8.948 -1.732 1.00 93.12 85 HIS A O 1
ATOM 642 N N . LEU A 1 86 ? -4.983 -8.798 -2.411 1.00 94.62 86 LEU A N 1
ATOM 643 C CA . LEU A 1 86 ? -4.819 -7.356 -2.223 1.00 94.62 86 LEU A CA 1
ATOM 644 C C . LEU A 1 86 ? -5.338 -6.540 -3.419 1.00 94.62 86 LEU A C 1
ATOM 646 O O . LEU A 1 86 ? -5.387 -5.311 -3.346 1.00 94.62 86 LEU A O 1
ATOM 650 N N . LEU A 1 87 ? -5.701 -7.216 -4.512 1.00 96.38 87 LEU A N 1
ATOM 651 C CA . LEU A 1 87 ? -6.215 -6.619 -5.735 1.00 96.38 87 LEU A CA 1
ATOM 652 C C . LEU A 1 87 ? -7.662 -7.049 -5.994 1.00 96.38 87 LEU A C 1
ATOM 654 O O . LEU A 1 87 ? -8.045 -8.187 -5.711 1.00 96.38 87 LEU A O 1
ATOM 658 N N . ASP A 1 88 ? -8.452 -6.140 -6.558 1.00 96.75 88 ASP A N 1
ATOM 659 C CA . ASP A 1 88 ? -9.772 -6.453 -7.099 1.00 96.75 88 ASP A CA 1
ATOM 660 C C . ASP A 1 88 ? -9.671 -7.194 -8.451 1.00 96.75 88 ASP A C 1
ATOM 662 O O . ASP A 1 88 ? -8.588 -7.569 -8.914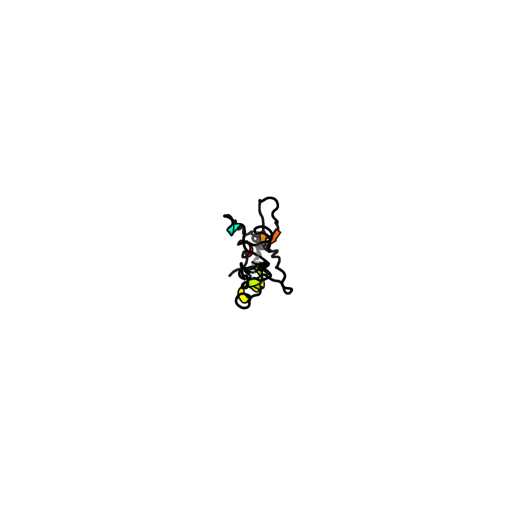 1.00 96.75 88 ASP A O 1
ATOM 666 N N . ALA A 1 89 ? -10.820 -7.452 -9.080 1.00 96.38 89 ALA A N 1
ATOM 667 C CA . ALA A 1 89 ? -10.879 -8.135 -10.372 1.00 96.38 89 ALA A CA 1
ATOM 668 C C . ALA A 1 89 ? -10.226 -7.337 -11.516 1.00 96.38 89 ALA A C 1
ATOM 670 O O . ALA A 1 89 ? -9.737 -7.948 -12.466 1.00 96.38 89 ALA A O 1
ATOM 671 N N . ASP A 1 90 ? -10.176 -6.011 -11.395 1.00 97.12 90 ASP A N 1
ATOM 672 C CA . ASP A 1 90 ? -9.619 -5.087 -12.385 1.00 97.12 90 ASP A CA 1
ATOM 673 C C . ASP A 1 90 ? -8.125 -4.795 -12.132 1.00 97.12 90 ASP A C 1
ATOM 675 O O . ASP A 1 90 ? -7.456 -4.135 -12.929 1.00 97.12 90 ASP A O 1
ATOM 679 N N . GLY A 1 91 ? -7.570 -5.312 -11.031 1.00 96.12 91 GLY A N 1
ATOM 680 C CA . GLY A 1 91 ? -6.178 -5.126 -10.635 1.00 96.12 91 GLY A CA 1
ATOM 681 C C . GLY A 1 91 ? -5.916 -3.857 -9.817 1.00 96.12 91 GLY A C 1
ATOM 682 O O . GLY A 1 91 ? -4.745 -3.504 -9.615 1.00 96.12 91 GLY A O 1
ATOM 683 N N . ASN A 1 92 ? -6.953 -3.179 -9.322 1.00 97.31 92 ASN A N 1
ATOM 684 C CA . ASN A 1 92 ? -6.813 -2.048 -8.404 1.00 97.31 92 ASN A CA 1
ATOM 685 C C . ASN A 1 92 ? -6.631 -2.536 -6.964 1.00 97.31 92 ASN A C 1
ATOM 687 O O . ASN A 1 92 ? -7.052 -3.634 -6.608 1.00 97.31 92 ASN A O 1
ATOM 691 N N . TRP A 1 93 ? -6.008 -1.712 -6.120 1.00 96.31 93 TRP A N 1
ATOM 692 C CA . TRP A 1 93 ? -5.872 -2.018 -4.696 1.00 96.31 93 TRP A CA 1
ATOM 693 C C . TRP A 1 93 ? -7.235 -2.014 -4.017 1.00 96.31 93 TRP A C 1
ATOM 695 O O . TRP A 1 93 ? -7.988 -1.047 -4.136 1.00 96.31 93 TRP A O 1
ATOM 705 N N . ILE A 1 94 ? -7.533 -3.079 -3.276 1.00 95.75 94 ILE A N 1
ATOM 706 C CA . ILE A 1 94 ? -8.793 -3.156 -2.541 1.00 95.75 94 ILE A CA 1
ATOM 707 C C . ILE A 1 94 ? -8.840 -2.119 -1.414 1.00 95.75 9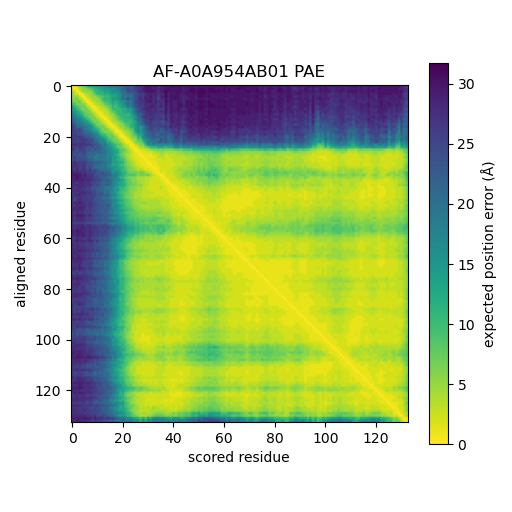4 ILE A C 1
ATOM 709 O O . ILE A 1 94 ? -7.822 -1.750 -0.819 1.00 95.75 94 ILE A O 1
ATOM 713 N N . VA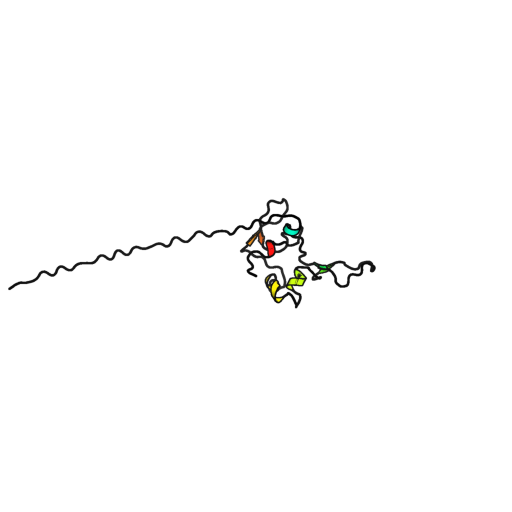L A 1 95 ? -10.056 -1.695 -1.087 1.00 95.75 95 VAL A N 1
ATOM 714 C CA . VAL A 1 95 ? -10.354 -0.917 0.115 1.00 95.75 95 VAL A CA 1
ATOM 715 C C . VAL A 1 95 ? -11.037 -1.837 1.124 1.00 95.75 95 VAL A C 1
ATOM 717 O O . VAL A 1 95 ? -12.080 -2.428 0.847 1.00 95.75 95 VAL A O 1
ATOM 720 N N . ARG A 1 96 ? -10.437 -1.974 2.305 1.00 94.25 96 ARG A N 1
ATOM 721 C CA . ARG A 1 96 ? -10.913 -2.783 3.431 1.00 94.25 96 ARG A 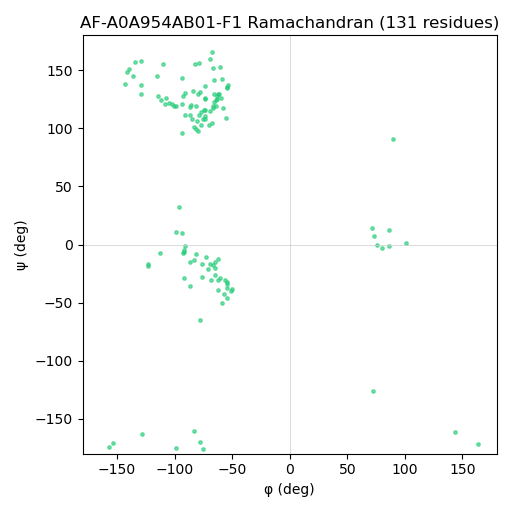CA 1
ATOM 722 C C . ARG A 1 96 ? -11.731 -1.908 4.380 1.00 94.25 96 ARG A C 1
ATOM 724 O O . ARG A 1 96 ? -11.189 -1.238 5.253 1.00 94.25 96 ARG A O 1
ATOM 731 N N . ASN A 1 97 ? -13.053 -1.933 4.222 1.00 94.19 97 ASN A N 1
ATOM 732 C CA . ASN A 1 97 ? -13.982 -1.177 5.077 1.00 94.19 97 ASN A CA 1
ATOM 733 C C . ASN A 1 97 ? -14.134 -1.749 6.497 1.00 94.19 97 ASN A C 1
ATOM 735 O O . ASN A 1 97 ? -14.729 -1.110 7.358 1.00 94.19 97 ASN A O 1
ATOM 739 N N . ASP A 1 98 ? -13.611 -2.947 6.747 1.00 91.69 98 ASP A N 1
ATOM 740 C CA . ASP A 1 98 ? -13.626 -3.621 8.046 1.00 91.69 98 ASP A CA 1
ATOM 741 C C . ASP A 1 98 ? -12.388 -3.313 8.910 1.00 91.69 98 ASP A C 1
ATOM 743 O O . ASP A 1 98 ? -12.302 -3.769 10.050 1.00 91.69 98 ASP A O 1
ATOM 747 N N . VAL A 1 99 ? -11.442 -2.518 8.397 1.00 92.94 99 VAL A N 1
ATOM 748 C CA . VAL A 1 99 ? -10.274 -2.028 9.137 1.00 92.94 99 VAL A CA 1
ATOM 749 C C . VAL A 1 99 ? -10.177 -0.516 8.964 1.00 92.94 99 VAL A C 1
ATOM 751 O O . VAL A 1 99 ? -10.201 -0.013 7.845 1.00 92.94 99 VAL A O 1
ATOM 754 N N . TRP A 1 100 ? -10.041 0.218 10.069 1.00 94.19 100 TRP A N 1
ATOM 755 C CA . TRP A 1 100 ? -9.916 1.676 10.058 1.00 94.19 100 TRP A CA 1
ATOM 756 C C . TRP A 1 100 ? -8.520 2.109 10.504 1.00 94.19 100 TRP A C 1
ATOM 758 O O . TRP A 1 100 ? -8.08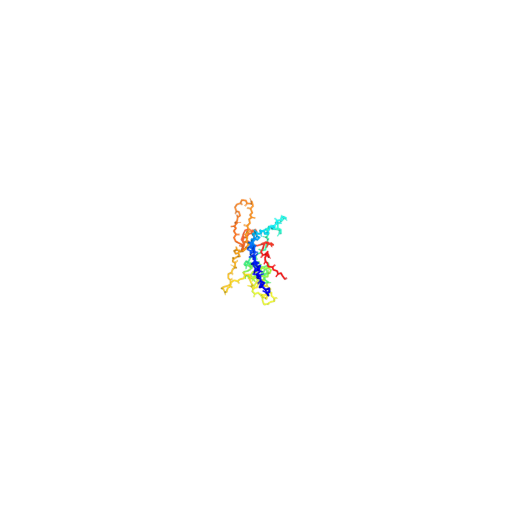5 1.780 11.609 1.00 94.19 100 TRP A O 1
ATOM 768 N N . VAL A 1 101 ? -7.834 2.885 9.668 1.00 94.69 101 VAL A N 1
ATOM 769 C CA . VAL A 1 101 ? -6.527 3.473 9.961 1.00 94.69 101 VAL A CA 1
ATOM 770 C C . VAL A 1 101 ? -6.711 4.864 10.551 1.00 94.69 101 VAL A C 1
ATOM 772 O O . VAL A 1 101 ? -7.379 5.734 9.985 1.00 94.69 101 VAL A O 1
ATOM 775 N N . TYR A 1 102 ? -6.080 5.084 11.701 1.00 93.50 102 TYR A N 1
ATOM 776 C CA . TYR A 1 102 ? -6.051 6.373 12.371 1.00 93.50 102 TYR A CA 1
ATOM 777 C C . TYR A 1 102 ? -4.615 6.764 12.716 1.00 93.50 102 TYR A C 1
ATOM 779 O O . TYR A 1 102 ? -3.843 5.953 13.220 1.00 93.50 102 TYR A O 1
ATOM 787 N N . THR A 1 103 ? -4.280 8.034 12.495 1.00 89.50 103 THR A N 1
ATOM 788 C CA . THR A 1 103 ? -3.006 8.629 12.906 1.00 89.50 103 THR A CA 1
ATOM 789 C C . THR A 1 103 ? -3.214 10.039 13.454 1.00 89.50 103 THR A C 1
ATOM 791 O O . THR A 1 103 ? -4.160 10.748 13.090 1.00 89.50 103 THR A O 1
ATOM 794 N N . THR A 1 104 ? -2.331 10.444 14.361 1.00 88.88 104 THR A N 1
ATOM 795 C CA . THR A 1 104 ? -2.258 11.807 14.901 1.00 88.88 104 THR A CA 1
ATOM 796 C C . THR A 1 104 ? -1.289 12.693 14.119 1.00 88.88 104 THR A C 1
ATOM 798 O O . THR A 1 104 ? -1.264 13.899 14.351 1.00 88.88 104 THR A O 1
ATOM 801 N N . THR A 1 105 ? -0.521 12.136 13.176 1.00 86.00 105 THR A N 1
ATOM 802 C CA . THR A 1 105 ? 0.410 12.899 12.341 1.00 86.00 105 THR A CA 1
ATOM 803 C C . THR A 1 105 ? -0.359 13.863 11.424 1.00 86.00 105 THR A C 1
ATOM 805 O O . THR A 1 105 ? -1.204 13.414 10.643 1.00 86.00 105 THR A O 1
ATOM 808 N N . PRO A 1 106 ? -0.088 15.180 11.482 1.00 87.88 106 PRO A N 1
ATOM 809 C CA . PRO A 1 106 ? -0.755 16.160 10.628 1.00 87.88 106 PRO A CA 1
ATOM 810 C C . PRO A 1 106 ? -0.552 15.881 9.134 1.00 87.88 106 PRO A C 1
ATOM 812 O O . PRO A 1 106 ? 0.529 15.474 8.714 1.00 87.88 106 PRO A O 1
ATOM 815 N N . GLY A 1 107 ? -1.592 16.119 8.328 1.00 86.56 107 GLY A N 1
ATOM 816 C CA . GLY A 1 107 ? -1.539 15.964 6.868 1.00 86.56 107 GLY A CA 1
ATOM 817 C C . GLY A 1 107 ? -1.504 14.518 6.362 1.00 86.56 107 GLY A C 1
ATOM 818 O O . GLY A 1 107 ? -1.315 14.306 5.169 1.00 86.56 107 GLY A O 1
ATOM 819 N N . ARG A 1 108 ? -1.671 13.524 7.243 1.00 87.56 108 ARG A N 1
ATOM 820 C CA . ARG A 1 108 ? -1.790 12.114 6.858 1.00 87.56 108 ARG A CA 1
ATOM 821 C C . ARG A 1 108 ? -3.252 11.703 6.694 1.00 87.56 108 ARG A C 1
ATOM 823 O O . ARG A 1 108 ? -4.110 12.120 7.475 1.00 87.56 108 ARG A O 1
ATOM 830 N N . GLU A 1 109 ? -3.490 10.843 5.710 1.00 89.06 109 GLU A N 1
ATOM 831 C CA . GLU A 1 109 ? -4.791 10.227 5.447 1.00 89.06 109 GLU A CA 1
ATOM 832 C C . GLU A 1 109 ? -5.281 9.385 6.633 1.00 89.06 109 GLU A C 1
ATOM 834 O O . GLU A 1 109 ? -4.494 8.838 7.412 1.00 89.06 109 GLU A O 1
ATOM 839 N N . LYS A 1 110 ? -6.606 9.256 6.751 1.00 93.69 110 LYS A N 1
ATOM 840 C CA . LYS A 1 110 ? -7.299 8.402 7.732 1.00 93.69 110 LYS A CA 1
ATOM 841 C C . LYS A 1 110 ? -8.509 7.771 7.058 1.00 93.69 110 LYS A C 1
ATOM 843 O O . LYS A 1 110 ? -9.113 8.410 6.202 1.00 93.69 110 LYS A O 1
ATOM 848 N N . GLY A 1 111 ? -8.895 6.565 7.454 1.00 95.69 111 GLY A N 1
ATOM 849 C CA . GLY A 1 111 ? -10.074 5.922 6.876 1.00 95.69 111 GLY A CA 1
ATOM 850 C C . GLY A 1 111 ? -9.945 4.413 6.704 1.00 95.69 111 GLY A C 1
ATOM 851 O O . GLY A 1 111 ? -9.109 3.794 7.365 1.00 95.69 111 GLY A O 1
ATOM 852 N N . PRO A 1 112 ? -10.790 3.821 5.845 1.00 96.19 112 PRO A N 1
ATOM 853 C CA . PRO A 1 112 ? -10.725 2.408 5.491 1.00 96.19 112 PRO A CA 1
ATOM 854 C C . PRO A 1 112 ? -9.335 1.990 5.003 1.00 96.19 112 PRO A C 1
ATOM 856 O O . PRO A 1 112 ? -8.720 2.690 4.203 1.00 96.19 112 PRO A O 1
ATOM 859 N N . LEU A 1 113 ? -8.844 0.834 5.450 1.00 95.00 113 LEU A N 1
ATOM 860 C CA . LEU A 1 113 ? -7.504 0.369 5.102 1.00 95.00 113 LEU A CA 1
ATOM 861 C C . LEU A 1 113 ? -7.373 0.126 3.589 1.00 95.00 113 LEU A C 1
ATOM 863 O O . LEU A 1 113 ? -8.108 -0.648 2.985 1.00 95.00 113 LEU A O 1
ATOM 867 N N . THR A 1 114 ? -6.381 0.762 2.983 1.00 95.31 114 THR A N 1
ATOM 868 C CA . THR A 1 114 ? -5.902 0.526 1.620 1.00 95.31 114 THR A CA 1
ATOM 869 C C . THR A 1 114 ? -4.423 0.934 1.563 1.00 95.31 114 THR A C 1
ATOM 871 O O . THR A 1 114 ? -3.802 1.163 2.601 1.00 95.31 114 THR A O 1
ATOM 874 N N . VAL A 1 115 ? -3.814 0.981 0.385 1.00 95.06 115 VAL A N 1
ATOM 875 C CA . VAL A 1 115 ? -2.450 1.509 0.222 1.00 95.06 115 VAL A CA 1
ATOM 876 C C . VAL A 1 115 ? -2.411 3.029 0.444 1.00 95.06 115 VAL A C 1
ATOM 878 O O . VAL A 1 115 ? -3.422 3.707 0.301 1.00 95.06 115 VAL A O 1
ATOM 881 N N . GLY A 1 116 ? -1.242 3.601 0.743 1.00 93.81 116 GLY A N 1
ATOM 882 C CA . GLY A 1 116 ? -1.071 5.058 0.859 1.00 93.81 116 GLY A CA 1
ATOM 883 C C . GLY A 1 116 ? -1.043 5.605 2.287 1.00 93.81 116 GLY A C 1
ATOM 884 O O . GLY A 1 116 ? -0.874 6.807 2.470 1.00 93.81 116 GLY A O 1
ATOM 885 N N . TYR A 1 117 ? -1.147 4.745 3.303 1.00 93.94 117 TYR A N 1
ATOM 886 C CA . TYR A 1 117 ? -0.955 5.143 4.703 1.00 93.94 117 TYR A CA 1
ATOM 887 C C . TYR A 1 117 ? 0.526 5.180 5.129 1.00 93.94 117 TYR A C 1
ATOM 889 O O . TYR A 1 117 ? 0.851 5.792 6.149 1.00 93.94 117 TYR A O 1
ATOM 897 N N . GLY A 1 118 ? 1.431 4.604 4.325 1.00 91.94 118 GLY A N 1
ATOM 898 C CA . GLY A 1 118 ? 2.880 4.651 4.540 1.00 91.94 118 GLY A CA 1
ATOM 899 C C . GLY A 1 118 ? 3.513 5.987 4.133 1.00 91.94 118 GLY A C 1
ATOM 900 O O . GLY A 1 118 ? 2.815 6.945 3.830 1.00 91.94 118 GLY A O 1
ATOM 901 N N . LYS A 1 119 ? 4.843 6.113 4.086 1.00 90.56 119 LYS A N 1
ATOM 902 C CA . LYS A 1 119 ? 5.540 7.353 3.669 1.00 90.56 119 LYS A CA 1
ATOM 903 C C . LYS A 1 119 ? 5.110 7.838 2.269 1.00 90.56 119 LYS A C 1
ATOM 905 O O . LYS A 1 119 ? 5.518 7.282 1.252 1.00 90.56 119 LYS A O 1
ATOM 910 N N . GLY A 1 120 ? 4.360 8.939 2.198 1.00 87.81 120 GLY A N 1
ATOM 911 C CA . GLY A 1 120 ? 3.782 9.422 0.938 1.00 87.81 120 GLY A CA 1
ATOM 912 C C . GLY A 1 120 ? 2.635 8.516 0.482 1.00 87.81 120 GLY A C 1
ATOM 913 O O . GLY A 1 120 ? 1.727 8.264 1.256 1.00 87.81 120 GLY A O 1
ATOM 914 N N . ALA A 1 121 ? 2.684 8.008 -0.752 1.00 89.06 121 ALA A N 1
ATOM 915 C CA . ALA A 1 121 ? 1.694 7.065 -1.296 1.00 89.06 121 ALA A CA 1
ATOM 916 C C . ALA A 1 121 ? 2.147 5.592 -1.166 1.00 89.06 121 ALA A C 1
ATOM 918 O O . ALA A 1 121 ? 1.925 4.772 -2.057 1.00 89.06 121 ALA A O 1
ATOM 919 N N . TRP A 1 122 ? 2.893 5.280 -0.107 1.00 93.81 122 TRP A N 1
ATOM 920 C CA . TRP A 1 122 ? 3.492 3.964 0.142 1.00 93.81 122 TRP A CA 1
ATOM 921 C C . TRP A 1 122 ? 2.652 3.147 1.132 1.00 93.81 122 TRP A C 1
ATOM 923 O O . TRP A 1 122 ? 1.566 3.566 1.528 1.00 93.81 122 TRP A O 1
ATOM 933 N N . PHE A 1 123 ? 3.127 1.968 1.523 1.00 94.12 123 PHE A N 1
ATOM 934 C CA . PHE A 1 123 ? 2.466 1.122 2.519 1.00 94.12 123 PHE A CA 1
ATOM 935 C C . PHE A 1 123 ? 3.443 0.690 3.617 1.00 94.12 123 PHE A C 1
ATOM 937 O O . PHE A 1 123 ? 4.665 0.669 3.417 1.00 94.12 123 PHE A O 1
ATOM 944 N N . GLY A 1 124 ? 2.902 0.330 4.774 1.00 93.19 124 GLY A N 1
ATOM 945 C CA . GLY A 1 124 ? 3.637 -0.235 5.894 1.00 93.19 124 GLY A CA 1
ATOM 946 C C . GLY A 1 124 ? 3.032 -1.532 6.432 1.00 93.19 124 GLY A C 1
ATOM 947 O O . GLY A 1 124 ? 2.262 -2.212 5.743 1.00 93.19 124 GLY A O 1
ATOM 948 N N . PRO A 1 125 ? 3.419 -1.929 7.656 1.00 91.75 125 PRO A N 1
ATOM 949 C CA . PRO A 1 125 ? 2.939 -3.164 8.270 1.00 91.75 125 PRO A CA 1
ATOM 950 C C . PRO A 1 125 ? 1.434 -3.140 8.559 1.00 91.75 125 PRO A C 1
ATOM 952 O O . PRO A 1 125 ? 0.846 -4.202 8.762 1.00 91.75 125 PRO A O 1
ATOM 955 N N . GLU A 1 126 ? 0.792 -1.965 8.527 1.00 91.50 126 GLU A N 1
ATOM 956 C CA . GLU A 1 126 ? -0.655 -1.832 8.665 1.00 91.50 126 GLU A CA 1
ATOM 957 C C . GLU A 1 126 ? -1.426 -2.648 7.619 1.00 91.50 126 GLU A C 1
ATOM 959 O O . GLU A 1 126 ? -2.513 -3.155 7.892 1.00 91.50 126 GLU A O 1
ATOM 964 N N . PHE A 1 127 ? -0.840 -2.827 6.433 1.00 91.25 127 PHE A N 1
ATOM 965 C CA . PHE A 1 127 ? -1.520 -3.435 5.295 1.00 91.25 127 PHE A CA 1
ATOM 966 C C . PHE A 1 127 ? -1.813 -4.934 5.473 1.00 91.25 127 PHE A C 1
ATOM 968 O O . PHE A 1 127 ? -2.661 -5.485 4.779 1.00 91.25 127 PHE A O 1
ATOM 975 N N . ALA A 1 128 ? -1.150 -5.601 6.424 1.00 87.19 128 ALA A N 1
ATOM 976 C CA . ALA A 1 128 ? -1.383 -7.013 6.723 1.00 87.19 128 ALA A CA 1
ATOM 977 C C . ALA A 1 128 ? -2.433 -7.251 7.828 1.00 87.19 128 ALA A C 1
ATOM 979 O O . ALA A 1 128 ? -2.797 -8.403 8.075 1.00 87.19 128 ALA A O 1
ATOM 980 N N . PHE A 1 129 ? -2.938 -6.215 8.514 1.00 87.25 129 PHE A N 1
ATOM 981 C CA . PHE A 1 129 ? -3.916 -6.439 9.584 1.00 87.25 129 PHE A CA 1
ATOM 982 C C . PHE A 1 129 ? -5.232 -7.004 9.059 1.00 87.25 129 PHE A C 1
ATOM 984 O O . PHE A 1 129 ? -5.736 -6.643 7.998 1.00 87.25 129 PHE A O 1
ATOM 991 N N . GLY A 1 130 ? -5.805 -7.916 9.843 1.00 79.75 130 GLY A N 1
ATOM 992 C CA . GLY A 1 130 ? -7.044 -8.601 9.486 1.00 79.75 130 GLY A CA 1
ATOM 993 C C . GLY A 1 130 ? -6.869 -9.691 8.427 1.00 79.75 130 GLY A C 1
ATOM 994 O O . GLY A 1 130 ? -7.854 -10.340 8.088 1.00 79.75 130 GLY A O 1
ATOM 995 N N . HIS A 1 131 ? -5.651 -9.924 7.930 1.00 78.62 131 HIS A N 1
ATOM 996 C CA . HIS A 1 131 ? -5.304 -11.122 7.175 1.00 78.62 131 HIS A CA 1
ATOM 997 C C . HIS A 1 131 ? -4.720 -12.162 8.136 1.00 78.62 131 HIS A C 1
ATOM 999 O O . HIS A 1 131 ? -3.737 -11.903 8.829 1.00 78.62 131 HIS A O 1
ATOM 1005 N N . VAL A 1 132 ? -5.346 -13.336 8.210 1.00 64.31 132 VAL A N 1
ATOM 1006 C CA . VAL A 1 132 ? -4.724 -14.508 8.836 1.00 64.31 132 VAL A CA 1
ATOM 1007 C C . VAL A 1 132 ? -3.806 -15.115 7.780 1.00 64.31 132 VAL A C 1
ATOM 1009 O O . VAL A 1 132 ? -4.277 -15.437 6.689 1.00 64.31 132 VAL A O 1
ATOM 1012 N N . LEU A 1 133 ? -2.507 -15.175 8.077 1.00 52.00 133 LEU A N 1
ATOM 1013 C CA . LEU A 1 133 ? -1.506 -15.833 7.233 1.00 52.00 133 LEU A CA 1
ATOM 1014 C C . LEU A 1 133 ? -1.593 -17.355 7.350 1.00 52.00 133 LEU A C 1
ATOM 1016 O O . LEU A 1 133 ? -1.860 -17.835 8.476 1.00 52.00 133 LEU A O 1
#

Radius of gyration: 29.91 Å; Cα contacts (8 Å, |Δi|>4): 165; chains: 1; bounding box: 97×62×69 Å